Protein AF-A0A7W0LMB7-F1 (afdb_monomer)

Nearest PDB structures (foldseek):
  6fyg-assembly3_C  TM=8.141E-01  e=1.687E-02  Streptomyces maritimus

Sequence (101 aa):
MPSRETSRREFLRQAGGGLVAVGVGSQLGWLAGCGGDEPSAADWAALKRDIGDRLLLPDSAGYERARIPYNRRYANVRPGGIAICEDARDVTKSVHWAREN

Radius of gyration: 20.47 Å; Cα contacts (8 Å, |Δi|>4): 57; chains: 1; bounding box: 36×48×56 Å

Mean predicted aligned error: 13.25 Å

Secondary structure (DSSP, 8-state):
-------HHHHHHHTT-----S--SSS-TTTS-S-SPPPPHHHHHHHHHHHGGGEE-TTSTTHHHHT--SSGGGTT---S-EE---SHHHHHHHHHHHHH-

Solvent-accessible surface area (backbone atoms only — not comparable to full-atom values): 6669 Å² total; per-residue (Å²): 139,85,83,85,75,82,54,70,69,61,57,61,65,65,70,76,71,82,92,81,79,97,74,77,79,80,76,48,66,79,72,57,57,99,72,57,66,79,70,48,76,68,54,53,51,50,51,36,72,74,54,40,91,35,48,33,35,82,87,35,91,61,27,84,65,69,56,50,52,90,62,60,92,48,48,82,56,79,69,83,55,45,79,61,61,87,51,74,66,41,48,52,52,52,56,53,49,67,72,78,64

pLDDT: mean 81.35, std 19.81, range [41.88, 98.25]

Structure (mmCIF, N/CA/C/O backbone):
data_AF-A0A7W0LMB7-F1
#
_entry.id 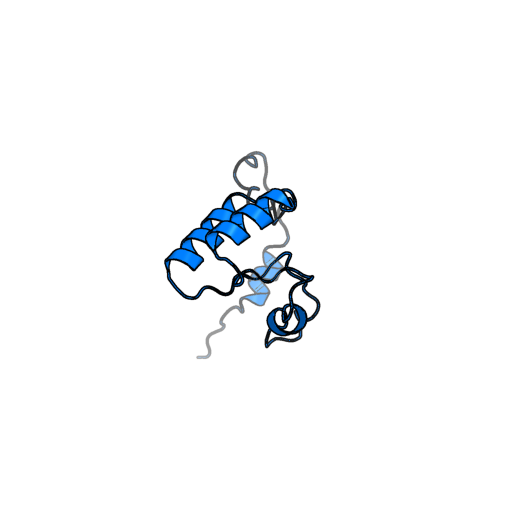  AF-A0A7W0LMB7-F1
#
loop_
_atom_site.group_PDB
_atom_site.id
_atom_site.type_symbol
_atom_site.label_atom_id
_atom_site.label_alt_id
_atom_site.label_comp_id
_atom_site.label_asym_id
_atom_site.label_entity_id
_atom_site.label_seq_id
_atom_site.pdbx_PDB_ins_code
_atom_site.Cartn_x
_atom_site.Cartn_y
_atom_site.Cartn_z
_atom_site.occupancy
_atom_site.B_iso_or_equiv
_atom_site.auth_seq_id
_atom_site.auth_comp_id
_atom_site.auth_asym_id
_atom_site.auth_atom_id
_atom_site.pdbx_PDB_model_num
ATOM 1 N N . MET A 1 1 ? -23.636 16.793 -43.475 1.00 42.72 1 MET A N 1
ATOM 2 C CA . MET A 1 1 ? -23.305 17.606 -42.286 1.00 42.72 1 MET A CA 1
ATOM 3 C C . MET A 1 1 ? -22.304 16.839 -41.430 1.00 42.72 1 MET A C 1
ATOM 5 O O . MET A 1 1 ? -22.693 15.793 -40.932 1.00 42.72 1 MET A O 1
ATOM 9 N N . PRO A 1 2 ? -21.044 17.284 -41.287 1.00 41.88 2 PRO A N 1
ATOM 10 C CA . PRO A 1 2 ? -20.134 16.748 -40.276 1.00 41.88 2 PRO A CA 1
ATOM 11 C C . PRO A 1 2 ? -20.018 17.706 -39.077 1.00 41.88 2 PRO A C 1
ATOM 13 O O . PRO A 1 2 ? -19.750 18.898 -39.237 1.00 41.88 2 PRO A O 1
ATOM 16 N N . SER A 1 3 ? -20.259 17.175 -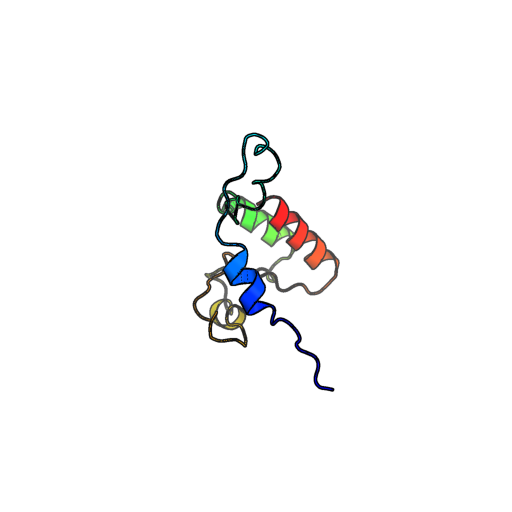37.879 1.00 46.66 3 SER A N 1
ATOM 17 C CA . SER A 1 3 ? -20.156 17.852 -36.585 1.00 46.66 3 SER A CA 1
ATOM 18 C C . SER A 1 3 ? -18.699 18.195 -36.254 1.00 46.66 3 SER A C 1
ATOM 20 O O . SER A 1 3 ? -17.813 17.344 -36.278 1.00 46.66 3 SER A O 1
ATOM 22 N N . ARG A 1 4 ? -18.444 19.468 -35.933 1.00 50.25 4 ARG A N 1
ATOM 23 C CA . ARG A 1 4 ? -17.184 19.931 -35.340 1.00 50.25 4 ARG A CA 1
ATOM 24 C C . ARG A 1 4 ? -17.250 19.682 -33.837 1.00 50.25 4 ARG A C 1
ATOM 26 O O . ARG A 1 4 ? -17.717 20.539 -33.095 1.00 50.25 4 ARG A O 1
ATOM 33 N N . GLU A 1 5 ? -16.827 18.506 -33.394 1.00 56.56 5 GLU A N 1
ATOM 34 C CA . GLU A 1 5 ? -16.635 18.248 -31.968 1.00 56.56 5 GLU A CA 1
ATOM 35 C C . GLU A 1 5 ? -15.291 18.832 -31.530 1.00 56.56 5 GLU A C 1
ATOM 37 O O . GLU A 1 5 ? -14.214 18.382 -31.927 1.00 56.56 5 GLU A O 1
ATOM 42 N N . THR A 1 6 ? -15.359 1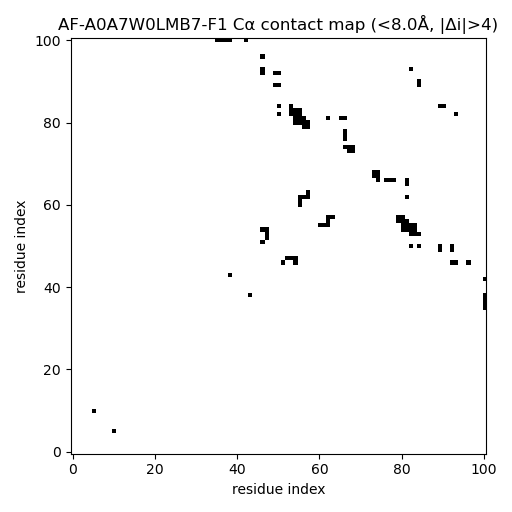9.890 -30.733 1.00 49.69 6 THR A N 1
ATOM 43 C CA . THR A 1 6 ? -14.213 20.542 -30.108 1.00 49.69 6 THR A CA 1
ATOM 44 C C . THR A 1 6 ? -13.486 19.525 -29.224 1.00 49.69 6 THR A C 1
ATOM 46 O O . THR A 1 6 ? -13.995 19.083 -28.195 1.00 49.69 6 THR A O 1
ATOM 49 N N . SER A 1 7 ? -12.296 19.099 -29.653 1.00 58.75 7 SER A N 1
ATOM 50 C CA . SER A 1 7 ? -11.523 18.057 -28.978 1.00 58.75 7 SER A CA 1
ATOM 51 C C . SER A 1 7 ? -11.071 18.522 -27.593 1.00 58.75 7 SER A C 1
ATOM 53 O O . SER A 1 7 ? -10.488 19.595 -27.449 1.00 58.75 7 SER A O 1
ATOM 55 N N . ARG A 1 8 ? -11.286 17.679 -26.572 1.00 65.25 8 ARG A N 1
ATOM 56 C CA . ARG A 1 8 ? -10.928 17.888 -25.148 1.00 65.25 8 ARG A CA 1
ATOM 57 C C . ARG A 1 8 ? -9.520 18.454 -24.922 1.00 65.25 8 ARG A C 1
ATOM 59 O O . ARG A 1 8 ? -9.273 19.141 -23.937 1.00 65.25 8 ARG A O 1
ATOM 66 N N . ARG A 1 9 ? -8.592 18.157 -25.833 1.00 60.25 9 ARG A N 1
ATOM 67 C CA . ARG A 1 9 ? -7.213 18.658 -25.800 1.00 60.25 9 ARG A CA 1
ATOM 68 C C . ARG A 1 9 ? -7.103 20.167 -26.018 1.00 60.25 9 ARG A C 1
ATOM 70 O O . ARG A 1 9 ? -6.222 20.781 -25.428 1.00 60.25 9 ARG A O 1
ATOM 77 N N . GLU A 1 10 ? -7.980 20.743 -26.832 1.00 63.12 10 GLU A N 1
ATOM 78 C CA . GLU A 1 10 ? -8.002 22.179 -27.126 1.00 63.12 10 GLU A CA 1
ATOM 79 C C . GLU A 1 10 ? -8.516 22.965 -25.915 1.00 63.12 10 GLU A C 1
ATOM 81 O O . GLU A 1 10 ? -7.938 23.974 -25.520 1.00 63.12 10 GLU A O 1
ATOM 86 N N . PHE A 1 11 ? -9.526 22.415 -25.238 1.00 64.06 11 PHE A N 1
ATOM 87 C CA . PHE A 1 11 ? -10.103 22.991 -24.025 1.00 64.06 11 PHE A CA 1
ATOM 88 C C . PHE A 1 11 ? -9.086 23.078 -22.874 1.00 64.06 11 PHE A C 1
ATOM 90 O O . PHE A 1 11 ? -8.973 24.107 -22.212 1.00 64.06 11 PHE A O 1
ATOM 97 N N . LEU A 1 12 ? -8.274 22.031 -22.675 1.00 71.56 12 LEU A N 1
ATOM 98 C CA . LEU A 1 12 ? -7.250 22.019 -21.622 1.00 71.56 12 LEU A CA 1
ATOM 99 C C . LEU A 1 12 ? -6.079 22.970 -21.902 1.00 71.56 12 LEU A C 1
ATOM 101 O O . LEU A 1 12 ? -5.467 23.470 -20.963 1.00 71.56 12 LEU A O 1
ATOM 105 N N . ARG A 1 13 ? -5.773 23.256 -23.173 1.00 62.31 13 ARG A N 1
ATOM 106 C CA . ARG A 1 13 ? -4.762 24.265 -23.531 1.00 62.31 13 ARG A CA 1
ATOM 107 C C . ARG A 1 13 ? -5.254 25.688 -23.278 1.00 62.31 13 ARG A C 1
ATOM 109 O O . ARG A 1 13 ? -4.445 26.553 -22.964 1.00 62.31 13 ARG A O 1
ATOM 116 N N . GLN A 1 14 ? -6.562 25.919 -23.374 1.00 58.03 14 GLN A N 1
ATOM 117 C CA . GLN A 1 14 ? -7.169 27.238 -23.200 1.00 58.03 14 GLN A CA 1
ATOM 118 C C . GLN A 1 14 ? -7.426 27.603 -21.726 1.00 58.03 14 GLN A C 1
ATOM 120 O O . GLN A 1 14 ? -7.480 28.781 -21.392 1.00 58.03 14 GLN A O 1
ATOM 125 N N . ALA A 1 15 ? -7.503 26.614 -20.827 1.00 59.28 15 ALA A N 1
ATOM 126 C CA . ALA A 1 15 ? -7.671 26.821 -19.383 1.00 59.28 15 ALA A CA 1
ATOM 127 C C . ALA A 1 15 ? -6.367 27.185 -18.631 1.00 59.28 15 ALA A C 1
ATOM 129 O O . ALA A 1 15 ? -6.399 27.436 -17.430 1.00 59.28 15 ALA A O 1
ATOM 130 N N . GLY A 1 16 ? -5.219 27.229 -19.317 1.00 54.84 16 GLY A N 1
ATOM 131 C CA . GLY A 1 16 ? -3.903 27.487 -18.717 1.00 54.84 16 GLY A CA 1
ATOM 132 C C . GLY A 1 16 ? -3.559 28.956 -18.429 1.00 54.84 16 GLY A C 1
ATOM 133 O O . GLY A 1 16 ? -2.409 29.236 -18.104 1.00 54.84 16 GLY A O 1
ATOM 134 N N . GLY A 1 17 ? -4.496 29.902 -18.557 1.00 58.94 17 GLY A N 1
ATOM 135 C CA . GLY A 1 17 ? -4.216 31.326 -18.346 1.00 58.94 17 GLY A CA 1
ATOM 136 C C . GLY A 1 17 ? -5.377 32.096 -17.720 1.00 58.94 17 GLY A C 1
ATOM 137 O O . GLY A 1 17 ? -6.293 32.502 -18.426 1.00 58.94 17 GLY A O 1
ATOM 138 N N . GLY A 1 18 ? -5.311 32.346 -16.408 1.00 51.31 18 GLY A N 1
ATOM 139 C CA . GLY A 1 18 ? -6.206 33.282 -15.717 1.00 51.31 18 GLY A CA 1
ATOM 140 C C . GLY A 1 18 ? -6.061 33.267 -14.190 1.00 51.31 18 GLY A C 1
ATOM 141 O O . GLY A 1 18 ? -6.471 32.314 -13.539 1.00 51.31 18 GLY A O 1
ATOM 142 N N . LEU A 1 19 ? -5.486 34.334 -13.624 1.00 61.28 19 LEU A N 1
ATOM 143 C CA . LEU A 1 19 ? -5.425 34.635 -12.184 1.00 61.28 19 LEU A CA 1
ATOM 144 C C . LEU A 1 19 ? -6.837 34.842 -11.599 1.00 61.28 19 LEU A C 1
ATOM 146 O O . LEU A 1 19 ? -7.614 35.601 -12.176 1.00 61.28 19 LEU A O 1
ATOM 150 N N . VAL A 1 20 ? -7.142 34.271 -10.423 1.00 53.19 20 VAL A N 1
ATOM 151 C CA . VAL A 1 20 ? -8.350 34.614 -9.641 1.00 53.19 20 VAL A CA 1
ATOM 152 C C . VAL A 1 20 ? -7.996 34.930 -8.188 1.00 53.19 20 VAL A C 1
ATOM 154 O O . VAL A 1 20 ? -7.246 34.221 -7.521 1.00 53.19 20 VAL A O 1
ATOM 157 N N . ALA A 1 21 ? -8.552 36.056 -7.755 1.00 53.69 21 ALA A N 1
ATOM 158 C CA . ALA A 1 21 ? -8.375 36.754 -6.499 1.00 53.69 21 ALA A CA 1
ATOM 159 C C . ALA A 1 21 ? -8.957 36.031 -5.266 1.00 53.69 21 ALA A C 1
ATOM 161 O O . ALA A 1 21 ? -9.920 35.279 -5.359 1.00 53.69 21 ALA A O 1
ATOM 162 N N . VAL A 1 22 ? -8.350 36.333 -4.111 1.00 55.66 22 VAL A N 1
ATOM 163 C CA . VAL A 1 22 ? -8.878 36.331 -2.729 1.00 55.66 22 VAL A CA 1
ATOM 164 C C . VAL A 1 22 ? -10.175 35.530 -2.504 1.00 55.66 22 VAL A C 1
ATOM 166 O O . VAL A 1 22 ? -11.282 36.054 -2.510 1.00 55.66 22 VAL A O 1
ATOM 169 N N . GLY A 1 23 ? -9.987 34.239 -2.243 1.00 52.16 23 GLY A N 1
ATOM 170 C CA . GLY A 1 23 ? -10.996 33.264 -1.801 1.00 52.16 23 GLY A CA 1
ATOM 171 C C . GLY A 1 23 ? -10.387 31.865 -1.625 1.00 52.16 23 GLY A C 1
ATOM 172 O O . GLY A 1 23 ? -11.068 30.848 -1.700 1.00 52.16 23 GLY A O 1
ATOM 173 N N . VAL A 1 24 ? -9.062 31.812 -1.459 1.00 53.44 24 VAL A N 1
ATOM 174 C CA . VAL A 1 24 ? -8.195 30.686 -1.832 1.00 53.44 24 VAL A CA 1
ATOM 175 C C . VAL A 1 24 ? -7.678 29.953 -0.581 1.00 53.44 24 VAL A C 1
ATOM 177 O O . VAL A 1 24 ? -6.519 29.579 -0.487 1.00 53.44 24 VAL A O 1
ATOM 180 N N . GLY A 1 25 ? -8.519 29.804 0.446 1.00 50.19 25 GLY A N 1
ATOM 181 C CA . GLY A 1 25 ? -8.154 29.052 1.658 1.00 50.19 25 GLY A CA 1
ATOM 182 C C . GLY A 1 25 ? -8.594 27.589 1.600 1.00 50.19 25 GLY A C 1
ATOM 183 O O . GLY A 1 25 ? -7.843 26.689 1.949 1.00 50.19 25 GLY A O 1
ATOM 184 N N . SER A 1 26 ? -9.814 27.340 1.115 1.00 54.22 26 SER A N 1
ATOM 185 C CA . SER A 1 26 ? -10.459 26.018 1.153 1.00 54.22 26 SER A CA 1
ATOM 186 C C . SER A 1 26 ? -10.407 25.248 -0.168 1.00 54.22 26 SER A C 1
ATOM 188 O O . SER A 1 26 ? -10.704 24.059 -0.202 1.00 54.22 26 SER A O 1
ATOM 190 N N . GLN A 1 27 ? -10.015 25.906 -1.260 1.00 51.75 27 GLN A N 1
ATOM 191 C CA . GLN A 1 27 ? -10.036 25.343 -2.613 1.00 51.75 27 GLN A CA 1
ATOM 192 C C . GLN A 1 27 ? -8.648 24.903 -3.099 1.00 51.75 27 GLN A C 1
ATOM 194 O O . GLN A 1 27 ? -8.526 24.551 -4.260 1.00 51.75 27 GLN A O 1
ATOM 199 N N . LEU A 1 28 ? -7.596 24.944 -2.268 1.00 53.75 28 LEU A N 1
ATOM 200 C CA . LEU A 1 28 ? -6.250 24.446 -2.619 1.00 53.75 28 LEU A CA 1
ATOM 201 C C . LEU A 1 28 ? -5.913 23.102 -1.963 1.00 53.75 28 LEU A C 1
ATOM 203 O O . LEU A 1 28 ? -4.800 22.613 -2.124 1.00 53.75 28 LEU A O 1
ATOM 207 N N . GLY A 1 29 ? -6.868 22.459 -1.282 1.00 53.22 29 GLY A N 1
ATOM 208 C CA . GLY A 1 29 ? -6.671 21.111 -0.734 1.00 53.22 29 GLY A CA 1
ATOM 209 C C . GLY A 1 29 ? -6.348 20.052 -1.798 1.00 53.22 29 GLY A C 1
ATOM 210 O O . GLY A 1 29 ? -5.820 19.005 -1.465 1.00 53.22 29 GLY A O 1
ATOM 211 N N . TRP A 1 30 ? -6.609 20.332 -3.081 1.00 53.41 30 TRP A N 1
ATOM 212 C CA . TRP A 1 30 ? -6.210 19.482 -4.210 1.00 53.41 30 TRP A CA 1
ATOM 213 C C . TRP A 1 30 ? -4.797 19.782 -4.746 1.00 53.41 30 TRP A C 1
ATOM 215 O O . TRP A 1 30 ? -4.263 18.981 -5.509 1.00 53.41 30 TRP A O 1
ATOM 225 N N . LEU A 1 31 ? -4.196 20.924 -4.377 1.00 54.84 31 LEU A N 1
ATOM 226 C CA . LEU A 1 31 ? -2.773 21.208 -4.614 1.00 54.84 31 LEU A CA 1
ATOM 227 C C . LEU A 1 31 ? -1.884 20.633 -3.511 1.00 54.84 31 LEU A C 1
ATOM 229 O O . LEU A 1 31 ? -0.684 20.467 -3.729 1.00 54.84 31 LEU A O 1
ATOM 233 N N . ALA A 1 32 ? -2.462 20.296 -2.354 1.00 57.22 32 ALA A N 1
ATOM 234 C CA . ALA A 1 32 ? -1.865 19.315 -1.468 1.00 57.22 32 ALA A CA 1
ATOM 235 C C . ALA A 1 32 ? -1.897 17.975 -2.216 1.00 57.22 32 ALA A C 1
ATOM 237 O O . ALA A 1 32 ? -2.862 17.217 -2.163 1.00 57.22 32 ALA A O 1
ATOM 238 N N . GLY A 1 33 ? -0.850 17.729 -3.006 1.00 54.56 33 GLY A N 1
ATOM 239 C CA . GLY A 1 33 ? -0.539 16.395 -3.493 1.00 54.56 33 GLY A CA 1
ATOM 240 C C . GLY A 1 33 ? -0.365 15.430 -2.319 1.00 54.56 33 GLY A C 1
ATOM 241 O O . GLY A 1 33 ? -0.526 15.804 -1.160 1.00 54.56 33 GLY A O 1
ATOM 242 N N . CYS A 1 34 ? -0.018 14.181 -2.618 1.00 59.53 34 CYS A N 1
ATOM 243 C CA . CYS A 1 34 ? 0.322 13.160 -1.627 1.00 59.53 34 CYS A CA 1
ATOM 244 C C . CYS A 1 34 ? 1.559 13.597 -0.814 1.00 59.53 34 CYS A C 1
ATOM 246 O O . CYS A 1 34 ? 2.680 13.209 -1.116 1.00 59.53 34 CYS A O 1
ATOM 248 N N . GLY A 1 35 ? 1.348 14.490 0.144 1.00 49.34 35 GLY A N 1
ATOM 249 C CA . GLY A 1 35 ? 2.320 15.068 1.059 1.00 49.34 35 GLY A CA 1
ATOM 250 C C . GLY A 1 35 ? 1.814 14.903 2.484 1.00 49.34 35 GLY A C 1
ATOM 251 O O . GLY A 1 35 ? 1.828 15.859 3.253 1.00 49.34 35 GLY A O 1
ATOM 252 N N . GLY A 1 36 ? 1.276 13.718 2.785 1.00 59.66 36 GLY A N 1
ATOM 253 C CA . GLY A 1 36 ? 1.284 13.214 4.153 1.00 59.66 36 GLY A CA 1
ATOM 254 C C . GLY A 1 36 ? 2.726 12.911 4.555 1.00 59.66 36 GLY A C 1
ATOM 255 O O . GLY A 1 36 ? 3.592 12.744 3.688 1.00 59.66 36 GLY A O 1
ATOM 256 N N . ASP A 1 37 ? 2.987 12.890 5.858 1.00 72.12 37 ASP A N 1
ATOM 257 C CA . ASP A 1 37 ? 4.251 12.372 6.369 1.00 72.12 37 ASP A CA 1
ATOM 258 C C . ASP A 1 37 ? 4.458 10.946 5.842 1.00 72.12 37 ASP A C 1
ATOM 260 O O . ASP A 1 37 ? 3.511 10.171 5.717 1.00 72.12 37 ASP A O 1
ATOM 264 N N . GLU A 1 38 ? 5.693 10.593 5.485 1.00 84.81 38 GLU A N 1
ATOM 265 C CA . GLU A 1 38 ? 5.971 9.230 5.038 1.00 84.81 38 GLU A CA 1
ATOM 266 C C . GLU A 1 38 ? 5.633 8.251 6.179 1.00 84.81 38 GLU A C 1
ATOM 268 O O . GLU A 1 38 ? 6.117 8.460 7.299 1.00 84.81 38 GLU A O 1
ATOM 273 N N . PRO A 1 39 ? 4.822 7.199 5.937 1.00 93.19 39 PRO A N 1
ATOM 274 C CA . PRO A 1 39 ? 4.374 6.319 7.007 1.00 93.19 39 PRO A CA 1
ATOM 275 C C . PRO A 1 39 ? 5.562 5.717 7.757 1.00 93.19 39 PRO A C 1
ATOM 277 O O . PRO A 1 39 ? 6.495 5.173 7.152 1.00 93.19 39 PRO A O 1
ATOM 280 N N . SER A 1 40 ? 5.534 5.800 9.086 1.00 94.69 40 SER A N 1
ATOM 281 C CA . SER A 1 40 ? 6.635 5.338 9.921 1.00 94.69 40 SER A CA 1
ATOM 282 C C . SER A 1 40 ? 6.718 3.809 9.947 1.00 94.69 40 SER A C 1
ATOM 284 O O . SER A 1 40 ? 5.774 3.086 9.617 1.00 94.69 40 SER A O 1
ATOM 286 N N . ALA A 1 41 ? 7.843 3.270 10.423 1.00 94.62 41 ALA A N 1
ATOM 287 C CA . ALA A 1 41 ? 7.980 1.827 10.637 1.00 94.62 41 ALA A CA 1
ATOM 288 C C . ALA A 1 41 ? 6.906 1.263 11.592 1.00 94.62 41 ALA A C 1
ATOM 290 O O . ALA A 1 41 ? 6.487 0.113 11.442 1.00 94.62 41 ALA A O 1
ATOM 291 N N . ALA A 1 42 ? 6.445 2.065 12.560 1.00 96.19 42 ALA A N 1
ATOM 292 C CA . ALA A 1 42 ? 5.379 1.671 13.475 1.00 96.19 42 ALA A CA 1
ATOM 293 C C . ALA A 1 42 ? 4.022 1.573 12.760 1.00 96.19 42 ALA A C 1
ATOM 295 O O . ALA A 1 42 ? 3.259 0.644 13.038 1.00 96.19 42 ALA A O 1
ATOM 296 N N . ASP A 1 43 ? 3.761 2.463 11.801 1.00 96.88 43 ASP A N 1
ATOM 297 C CA . ASP A 1 43 ? 2.528 2.471 11.009 1.00 96.88 43 ASP A CA 1
ATOM 298 C C . ASP A 1 43 ? 2.476 1.261 10.076 1.00 96.88 43 ASP A C 1
ATOM 300 O O . ASP A 1 43 ? 1.470 0.547 10.031 1.00 96.88 43 ASP A O 1
ATOM 304 N N . TRP A 1 44 ? 3.594 0.940 9.416 1.00 97.06 44 TRP A N 1
ATOM 305 C CA . TRP A 1 44 ? 3.719 -0.286 8.623 1.00 97.06 44 TRP A CA 1
ATOM 306 C C . TRP A 1 44 ? 3.556 -1.550 9.473 1.00 97.06 44 TRP A C 1
ATOM 308 O O . TRP A 1 44 ? 2.887 -2.498 9.057 1.00 97.06 44 TRP A O 1
ATOM 318 N N . ALA A 1 45 ? 4.119 -1.573 10.686 1.00 96.75 45 ALA A N 1
ATOM 319 C CA . ALA A 1 45 ? 3.935 -2.686 11.615 1.00 96.75 45 ALA A CA 1
ATOM 320 C C . ALA A 1 45 ? 2.472 -2.821 12.072 1.00 96.75 45 ALA A C 1
ATOM 322 O O . ALA A 1 45 ? 1.988 -3.940 12.259 1.00 96.75 45 ALA A O 1
ATOM 323 N N . ALA A 1 46 ? 1.747 -1.710 12.232 1.00 96.94 46 ALA A N 1
ATOM 324 C CA . ALA A 1 46 ? 0.319 -1.730 12.521 1.00 96.94 46 ALA A CA 1
ATOM 325 C C . ALA A 1 46 ? -0.482 -2.359 11.375 1.00 96.94 46 ALA A C 1
ATOM 327 O O . ALA A 1 46 ? -1.243 -3.291 11.632 1.00 96.94 46 ALA A O 1
ATOM 328 N N . LEU A 1 47 ? -0.236 -1.954 10.125 1.00 97.38 47 LEU A N 1
ATOM 329 C CA . LEU A 1 47 ? -0.889 -2.573 8.969 1.00 97.38 47 LEU A CA 1
ATOM 330 C C . LEU A 1 47 ? -0.531 -4.062 8.840 1.00 97.38 47 LEU A C 1
ATOM 332 O O . LEU A 1 47 ? -1.411 -4.887 8.600 1.00 97.38 47 LEU A O 1
ATOM 336 N N . LYS A 1 48 ? 0.734 -4.438 9.074 1.00 96.94 48 LYS A N 1
ATOM 337 C CA . LYS A 1 48 ? 1.166 -5.845 9.054 1.00 96.94 48 LYS A CA 1
ATOM 338 C C . LYS A 1 48 ? 0.430 -6.703 10.085 1.00 96.94 48 LYS A C 1
ATOM 340 O O . LYS A 1 48 ? 0.142 -7.861 9.806 1.00 96.94 48 LYS A O 1
ATOM 345 N N . ARG A 1 49 ? 0.092 -6.160 11.260 1.00 97.12 49 ARG A N 1
ATOM 346 C CA . ARG A 1 49 ? -0.735 -6.873 12.253 1.00 97.12 49 ARG A CA 1
ATOM 347 C C . ARG A 1 49 ? -2.168 -7.091 11.770 1.00 97.12 49 ARG A C 1
ATOM 349 O O . ARG A 1 49 ? -2.764 -8.104 12.122 1.00 97.12 49 ARG A O 1
ATOM 356 N N . ASP A 1 50 ? -2.696 -6.169 10.971 1.00 96.12 50 ASP A N 1
ATOM 357 C CA . ASP A 1 50 ? -4.074 -6.217 10.482 1.00 96.12 50 ASP A CA 1
ATOM 358 C C . ASP A 1 50 ? -4.253 -7.155 9.276 1.00 96.12 50 ASP A C 1
ATOM 360 O O . ASP A 1 50 ? -5.260 -7.860 9.225 1.00 96.12 50 ASP A O 1
ATOM 364 N N . ILE A 1 51 ? -3.301 -7.182 8.329 1.00 96.62 51 ILE A N 1
ATOM 365 C CA . ILE A 1 51 ? -3.410 -7.980 7.086 1.00 96.62 51 ILE A CA 1
ATOM 366 C C . ILE A 1 51 ? -2.362 -9.100 6.938 1.00 96.62 51 ILE A C 1
ATOM 368 O O . ILE A 1 51 ? -2.420 -9.876 5.983 1.00 96.62 51 ILE A O 1
ATOM 372 N N . GLY A 1 52 ? -1.423 -9.230 7.879 1.00 94.38 52 GLY A N 1
ATOM 373 C CA . GLY A 1 52 ? -0.441 -10.318 7.939 1.00 94.38 52 GLY A CA 1
ATOM 374 C C . GLY A 1 52 ? 0.618 -10.282 6.832 1.00 94.38 52 GLY A C 1
ATOM 375 O O . GLY A 1 52 ? 1.029 -9.220 6.361 1.00 94.38 52 GLY A O 1
ATOM 376 N N . ASP A 1 53 ? 1.045 -11.467 6.387 1.00 93.25 53 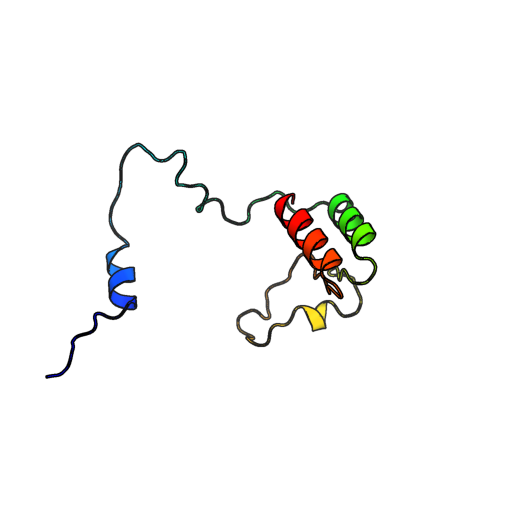ASP A N 1
ATOM 377 C CA . ASP A 1 53 ? 2.062 -11.657 5.333 1.00 93.25 53 ASP A CA 1
ATOM 378 C C . ASP A 1 53 ? 1.591 -11.247 3.927 1.00 93.25 53 ASP A C 1
ATOM 380 O O . ASP A 1 53 ? 2.329 -11.343 2.948 1.00 93.25 53 ASP A O 1
ATOM 384 N N . ARG A 1 54 ? 0.357 -10.749 3.824 1.00 95.44 54 ARG A N 1
ATOM 385 C CA . ARG A 1 54 ? -0.204 -10.160 2.608 1.00 95.44 54 ARG A CA 1
ATOM 386 C C . ARG A 1 54 ? 0.260 -8.722 2.377 1.00 95.44 54 ARG A C 1
ATOM 388 O O . ARG A 1 54 ? 0.001 -8.169 1.310 1.00 95.44 54 ARG A O 1
ATOM 395 N N . LEU A 1 55 ? 0.949 -8.113 3.342 1.00 97.69 55 LEU A N 1
ATOM 396 C CA . LEU A 1 55 ? 1.656 -6.853 3.147 1.00 97.69 55 LEU A CA 1
ATOM 397 C C . LEU A 1 55 ? 3.072 -7.119 2.624 1.00 97.69 55 LEU A C 1
ATOM 399 O O . LEU A 1 55 ? 3.931 -7.603 3.361 1.00 97.69 55 LEU A O 1
ATOM 403 N N . LEU A 1 56 ? 3.330 -6.751 1.370 1.00 98.12 56 LEU A N 1
ATOM 404 C CA . LEU A 1 56 ? 4.665 -6.796 0.780 1.00 98.12 56 LEU A CA 1
ATOM 405 C C . LEU A 1 56 ? 5.344 -5.436 0.941 1.00 98.12 56 LEU A C 1
AT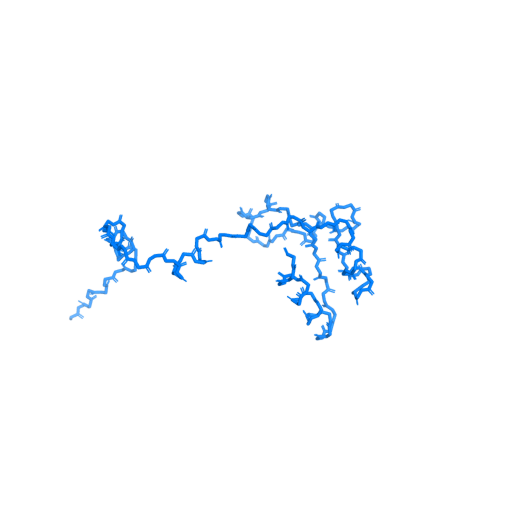OM 407 O O . LEU A 1 56 ? 4.943 -4.455 0.310 1.00 98.12 56 LEU A O 1
ATOM 411 N N . LEU A 1 57 ? 6.387 -5.395 1.761 1.00 97.12 57 LEU A N 1
ATOM 412 C CA . LEU A 1 57 ? 7.293 -4.255 1.891 1.00 97.12 57 LEU A CA 1
ATOM 413 C C . LEU A 1 57 ? 8.475 -4.399 0.911 1.00 97.12 57 LEU A C 1
ATOM 415 O O . LEU A 1 57 ? 8.651 -5.476 0.337 1.00 97.12 57 LEU A O 1
ATOM 419 N N . PRO A 1 58 ? 9.295 -3.355 0.684 1.00 96.81 58 PRO A N 1
ATOM 420 C CA . PRO A 1 58 ? 10.384 -3.401 -0.295 1.00 96.81 58 PRO A CA 1
ATOM 421 C C . PRO A 1 58 ? 11.405 -4.532 -0.087 1.00 96.81 58 PRO A C 1
ATOM 423 O O . PRO A 1 58 ? 12.018 -4.989 -1.049 1.00 96.81 58 PRO A O 1
ATOM 426 N N . ASP A 1 59 ? 11.570 -5.000 1.150 1.00 95.44 59 ASP A N 1
ATOM 427 C CA . ASP A 1 59 ? 12.440 -6.115 1.540 1.00 95.44 59 ASP A CA 1
ATOM 428 C C . ASP A 1 59 ? 11.762 -7.497 1.447 1.00 95.44 59 ASP A C 1
ATOM 430 O O . ASP A 1 59 ? 12.415 -8.533 1.578 1.00 95.44 59 ASP A O 1
ATOM 434 N N . SER A 1 60 ? 10.451 -7.535 1.210 1.00 96.06 60 SER A N 1
ATOM 435 C CA . SER A 1 60 ? 9.663 -8.761 1.207 1.00 96.06 60 SER A CA 1
ATOM 436 C C . SER A 1 60 ? 9.880 -9.567 -0.070 1.00 96.06 60 SER A C 1
ATOM 438 O O . SER A 1 60 ? 9.960 -9.040 -1.187 1.00 96.06 60 SER A O 1
ATOM 440 N N . ALA A 1 61 ? 9.894 -10.892 0.074 1.00 95.62 61 ALA A N 1
ATOM 441 C CA . ALA A 1 61 ? 9.958 -11.788 -1.069 1.00 95.62 61 ALA A CA 1
ATOM 442 C C . ALA A 1 61 ? 8.765 -11.544 -2.011 1.00 95.62 61 ALA A C 1
ATOM 444 O O . ALA A 1 61 ? 7.606 -11.582 -1.610 1.00 95.62 61 ALA A O 1
ATOM 445 N N . GLY A 1 62 ? 9.052 -11.302 -3.291 1.00 95.38 62 GLY A N 1
ATOM 446 C CA . GLY A 1 62 ? 8.027 -11.089 -4.315 1.00 95.38 62 GLY A CA 1
ATOM 447 C C . GLY A 1 62 ? 7.606 -9.635 -4.543 1.00 95.38 62 GLY A C 1
ATOM 448 O O . GLY A 1 62 ? 6.938 -9.393 -5.549 1.00 95.38 62 GLY A O 1
ATOM 449 N N . TYR A 1 63 ? 8.053 -8.673 -3.725 1.00 97.69 63 TYR A N 1
ATOM 450 C CA . TYR A 1 63 ? 7.755 -7.245 -3.918 1.00 97.69 63 TYR A CA 1
ATOM 451 C C . TYR A 1 63 ? 8.174 -6.741 -5.310 1.00 97.69 63 TYR A C 1
ATOM 453 O O . TYR A 1 63 ? 7.363 -6.165 -6.036 1.00 97.69 63 TYR A O 1
ATOM 461 N N . GLU A 1 64 ? 9.406 -7.042 -5.741 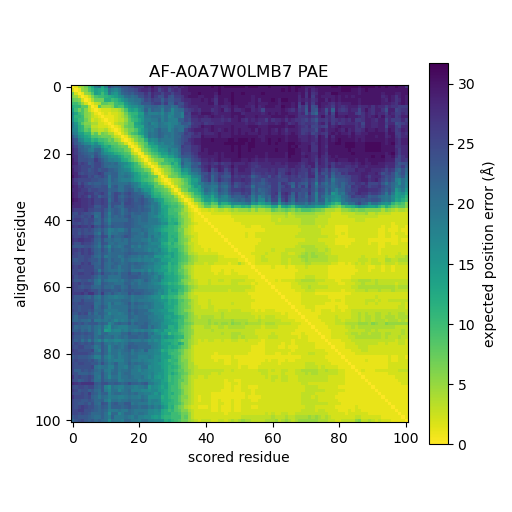1.00 97.38 64 GLU A N 1
ATOM 462 C CA . GLU A 1 64 ? 9.921 -6.602 -7.050 1.00 97.38 64 GLU A CA 1
ATOM 463 C C . GLU A 1 64 ? 9.088 -7.105 -8.230 1.00 97.38 64 GLU A C 1
ATOM 465 O O . GLU A 1 64 ? 9.005 -6.440 -9.257 1.00 97.38 64 GLU A O 1
ATOM 470 N N . ARG A 1 65 ? 8.448 -8.267 -8.085 1.00 96.50 65 ARG A N 1
ATOM 471 C CA . ARG A 1 65 ? 7.553 -8.814 -9.105 1.00 96.50 65 ARG A CA 1
ATOM 472 C C . ARG A 1 65 ? 6.162 -8.190 -9.011 1.00 96.50 65 ARG A C 1
ATOM 474 O O . ARG A 1 65 ? 5.594 -7.845 -10.041 1.00 96.50 65 ARG A O 1
ATOM 481 N N . ALA A 1 66 ? 5.629 -8.041 -7.799 1.00 97.00 66 ALA A N 1
ATOM 482 C CA . ALA A 1 66 ? 4.285 -7.520 -7.558 1.00 97.00 66 ALA A CA 1
ATOM 483 C C . ALA A 1 66 ? 4.143 -6.034 -7.925 1.00 97.00 66 ALA A C 1
ATOM 485 O O . ALA A 1 66 ? 3.078 -5.614 -8.369 1.00 97.00 66 ALA A O 1
ATOM 486 N N . ARG A 1 67 ? 5.212 -5.238 -7.786 1.00 97.25 67 ARG A N 1
ATOM 487 C CA . ARG A 1 67 ? 5.163 -3.793 -8.055 1.00 97.25 67 ARG A CA 1
ATOM 488 C C . ARG A 1 67 ? 5.063 -3.422 -9.533 1.00 97.25 67 ARG A C 1
ATOM 490 O O . ARG A 1 67 ? 4.828 -2.257 -9.828 1.00 97.25 67 ARG A O 1
ATOM 497 N N . ILE A 1 68 ? 5.329 -4.346 -10.461 1.00 97.06 68 ILE A N 1
ATOM 498 C CA . ILE A 1 68 ? 5.429 -4.027 -11.890 1.00 97.06 68 ILE A CA 1
ATOM 499 C C . ILE A 1 68 ? 4.034 -4.042 -12.522 1.00 97.06 68 ILE A C 1
ATOM 501 O O . ILE A 1 68 ? 3.456 -5.117 -12.695 1.00 97.06 68 ILE A O 1
ATOM 505 N N . PRO A 1 69 ? 3.488 -2.883 -12.931 1.00 95.62 69 PRO A N 1
ATOM 506 C CA . PRO A 1 69 ? 2.215 -2.850 -13.628 1.00 95.62 69 PRO A CA 1
ATOM 507 C C . PRO A 1 69 ? 2.376 -3.311 -15.081 1.00 95.62 69 PRO A C 1
ATOM 509 O O . PRO A 1 69 ? 3.457 -3.236 -15.671 1.00 95.62 69 PRO A O 1
ATOM 512 N N . TYR A 1 70 ? 1.260 -3.699 -15.703 1.00 95.75 70 TYR A N 1
ATOM 513 C CA . TYR A 1 70 ? 1.224 -4.032 -17.131 1.00 95.75 70 TYR A CA 1
ATOM 514 C C . TYR A 1 70 ? 1.731 -2.874 -18.007 1.00 95.75 70 TYR A C 1
ATOM 516 O O . TYR A 1 70 ? 2.533 -3.065 -18.924 1.00 95.75 70 TYR A O 1
ATOM 524 N N . ASN A 1 71 ? 1.299 -1.646 -17.700 1.00 96.38 71 ASN A N 1
ATOM 525 C CA . ASN A 1 71 ? 1.794 -0.459 -18.381 1.00 96.38 71 ASN A CA 1
ATOM 526 C C . ASN A 1 71 ? 3.206 -0.114 -17.892 1.00 96.38 71 ASN A C 1
ATOM 528 O O . ASN A 1 71 ? 3.390 0.585 -16.893 1.00 96.38 71 ASN A O 1
ATOM 532 N N . ARG A 1 72 ? 4.209 -0.555 -18.655 1.00 95.38 72 ARG A N 1
ATOM 533 C CA . ARG A 1 72 ? 5.629 -0.393 -18.315 1.00 95.38 72 ARG A CA 1
ATOM 534 C C . ARG A 1 72 ? 6.105 1.055 -18.204 1.00 95.38 72 ARG A C 1
ATOM 536 O O . ARG A 1 72 ? 7.173 1.274 -17.644 1.00 95.38 72 ARG A O 1
ATOM 543 N N . ARG A 1 73 ? 5.317 2.045 -18.645 1.00 96.69 73 ARG A N 1
ATOM 544 C CA . ARG A 1 73 ? 5.605 3.465 -18.377 1.00 96.69 73 ARG A CA 1
ATOM 545 C C . ARG A 1 73 ? 5.773 3.752 -16.880 1.00 96.69 73 ARG A C 1
ATOM 547 O O . ARG A 1 73 ? 6.508 4.666 -16.532 1.00 96.69 73 ARG A O 1
ATOM 554 N N . TYR A 1 74 ? 5.110 2.973 -16.026 1.00 95.31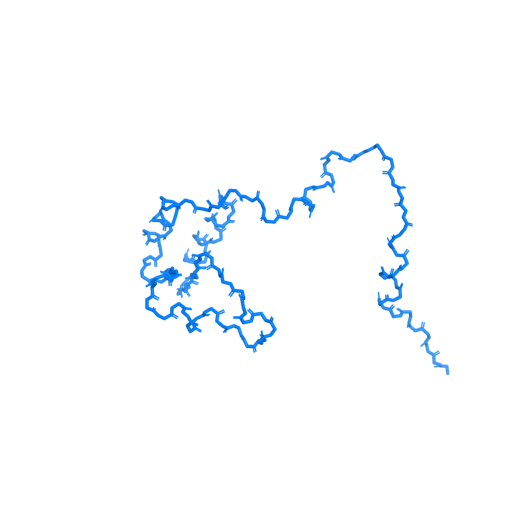 74 TYR A N 1
ATOM 555 C CA . TYR A 1 74 ? 5.145 3.117 -14.570 1.00 95.31 74 TYR A CA 1
ATOM 556 C C . TYR A 1 74 ? 6.004 2.049 -13.878 1.00 95.31 74 TYR A C 1
ATOM 558 O O . TYR A 1 74 ? 5.983 1.938 -12.658 1.00 95.31 74 TYR A O 1
ATOM 566 N N . ALA A 1 75 ? 6.782 1.257 -14.627 1.00 95.31 75 ALA A N 1
ATOM 567 C CA . ALA A 1 75 ? 7.606 0.184 -14.061 1.00 95.31 75 ALA A CA 1
ATOM 568 C C . ALA A 1 75 ? 8.741 0.686 -13.149 1.00 95.31 75 ALA A C 1
ATOM 570 O O . ALA A 1 75 ? 9.360 -0.108 -12.444 1.00 95.31 75 ALA A O 1
ATOM 571 N N . ASN A 1 76 ? 9.035 1.985 -13.159 1.00 95.69 76 ASN A N 1
ATOM 572 C CA . ASN A 1 76 ? 10.000 2.627 -12.269 1.00 95.69 76 ASN A CA 1
ATOM 573 C C . ASN A 1 76 ? 9.381 3.134 -10.953 1.00 95.69 76 ASN A C 1
ATOM 575 O O . ASN A 1 76 ? 10.133 3.532 -10.067 1.00 95.69 76 ASN A O 1
ATOM 579 N N . VAL A 1 77 ? 8.052 3.116 -10.803 1.00 95.62 77 VAL A N 1
ATOM 580 C CA . VAL A 1 77 ? 7.389 3.499 -9.549 1.00 95.62 77 VAL A CA 1
ATOM 581 C C . VAL A 1 77 ? 7.641 2.420 -8.490 1.00 95.62 77 VAL A C 1
ATOM 583 O O . VAL A 1 77 ? 7.549 1.219 -8.767 1.00 95.62 77 VAL A O 1
ATOM 586 N N . ARG A 1 78 ? 7.992 2.857 -7.276 1.00 96.00 78 ARG A N 1
ATOM 587 C CA . ARG A 1 78 ? 8.290 2.001 -6.119 1.00 96.00 78 ARG A CA 1
ATOM 588 C C . ARG A 1 78 ? 7.379 2.386 -4.945 1.00 96.00 78 ARG A C 1
ATOM 590 O O . ARG A 1 78 ? 7.677 3.363 -4.269 1.00 96.00 78 ARG A O 1
ATOM 597 N N . PRO A 1 79 ? 6.257 1.674 -4.733 1.00 95.31 79 PRO A N 1
ATOM 598 C CA . PRO A 1 79 ? 5.368 1.913 -3.592 1.00 95.31 79 PRO A CA 1
ATOM 599 C C . PRO A 1 79 ? 6.048 1.619 -2.246 1.00 95.31 79 PRO A C 1
ATOM 601 O O . PRO A 1 79 ? 6.831 0.676 -2.169 1.00 95.31 79 PRO A O 1
ATOM 604 N N . GLY A 1 80 ? 5.697 2.335 -1.174 1.00 95.62 80 GLY A N 1
ATOM 605 C CA . GLY A 1 80 ? 6.190 2.025 0.182 1.00 95.62 80 GLY A CA 1
ATOM 606 C C . GLY A 1 80 ? 5.748 0.647 0.702 1.00 95.62 80 GLY A C 1
ATOM 607 O O . GLY A 1 80 ? 6.457 0.019 1.478 1.00 95.62 80 GLY A O 1
ATOM 608 N N . GLY A 1 81 ? 4.623 0.133 0.196 1.00 96.44 81 GLY A N 1
ATOM 609 C CA . GLY A 1 81 ? 4.123 -1.212 0.466 1.00 96.44 81 GLY A CA 1
ATOM 610 C C . GLY A 1 81 ? 3.018 -1.609 -0.514 1.00 96.44 81 GLY A C 1
ATOM 611 O O . GLY A 1 81 ? 2.445 -0.759 -1.199 1.00 96.44 81 GLY A O 1
ATOM 612 N N . ILE A 1 82 ? 2.736 -2.908 -0.612 1.00 97.88 82 ILE A N 1
ATOM 613 C CA . ILE A 1 82 ? 1.689 -3.474 -1.474 1.00 97.88 82 ILE A CA 1
ATOM 614 C C . ILE A 1 82 ? 0.817 -4.408 -0.633 1.00 97.88 82 ILE A C 1
ATOM 616 O O . ILE A 1 82 ? 1.310 -5.410 -0.120 1.00 97.88 82 ILE A O 1
ATOM 620 N N . ALA A 1 83 ? -0.475 -4.101 -0.515 1.00 97.94 83 ALA A N 1
ATOM 621 C CA . ALA A 1 83 ? -1.445 -4.938 0.188 1.00 97.94 83 ALA A CA 1
ATOM 622 C C . ALA A 1 83 ? -2.121 -5.930 -0.776 1.00 97.94 83 ALA A C 1
ATOM 624 O O . ALA A 1 83 ? -2.863 -5.531 -1.676 1.00 97.94 83 ALA A O 1
ATOM 625 N N . ILE A 1 84 ? -1.888 -7.227 -0.576 1.00 97.50 84 ILE A N 1
ATOM 626 C CA . ILE A 1 84 ? -2.527 -8.319 -1.321 1.00 97.50 84 ILE A CA 1
ATOM 627 C C . ILE A 1 84 ? -3.815 -8.729 -0.596 1.00 97.50 84 ILE A C 1
ATOM 629 O O . ILE A 1 84 ? -3.835 -9.674 0.183 1.00 97.50 84 ILE A O 1
ATOM 633 N N . CYS A 1 85 ? -4.893 -7.978 -0.811 1.00 97.00 85 CYS A N 1
ATOM 634 C CA . CYS A 1 85 ? -6.161 -8.209 -0.114 1.00 97.00 85 CYS A CA 1
ATOM 635 C C . CYS A 1 85 ? -6.835 -9.508 -0.586 1.00 97.00 85 CYS A C 1
ATOM 637 O O . CYS A 1 85 ? -7.021 -9.700 -1.788 1.00 97.00 85 CYS A O 1
ATOM 639 N N . GLU A 1 86 ? -7.235 -10.367 0.350 1.00 96.69 86 GLU A N 1
ATOM 640 C CA . GLU A 1 86 ? -7.937 -11.626 0.059 1.00 96.69 86 GLU A CA 1
ATOM 641 C C . GLU A 1 86 ? -9.454 -11.481 0.214 1.00 96.69 86 GLU A C 1
ATOM 643 O O . GLU A 1 86 ? -10.226 -12.085 -0.529 1.00 96.69 86 GLU A O 1
ATOM 648 N N . ASP A 1 87 ? -9.882 -10.643 1.158 1.00 96.69 87 ASP A N 1
ATOM 649 C CA . ASP A 1 87 ? -11.286 -10.409 1.473 1.00 96.69 87 ASP A CA 1
ATOM 650 C C . ASP A 1 87 ? -11.616 -8.911 1.639 1.00 96.69 87 ASP A C 1
ATOM 652 O O . ASP A 1 87 ? -10.766 -8.019 1.557 1.00 96.69 87 ASP A O 1
ATOM 656 N N . ALA A 1 88 ? -12.898 -8.611 1.866 1.00 98.00 88 ALA A N 1
ATOM 657 C CA . ALA A 1 88 ? -13.375 -7.240 2.042 1.00 98.00 88 ALA A CA 1
ATOM 658 C C . ALA A 1 88 ? -12.844 -6.561 3.319 1.00 98.00 88 ALA A C 1
ATOM 660 O O . ALA A 1 88 ? -12.773 -5.327 3.383 1.00 98.00 88 ALA A O 1
ATOM 661 N N . ARG A 1 89 ? -12.473 -7.338 4.343 1.00 96.94 89 ARG A N 1
ATOM 662 C CA . ARG A 1 89 ? -11.911 -6.808 5.587 1.00 96.94 89 ARG A CA 1
ATOM 663 C C . ARG A 1 89 ? -10.511 -6.264 5.326 1.00 96.94 89 ARG A C 1
ATOM 665 O O . ARG A 1 89 ? -10.235 -5.150 5.764 1.00 96.94 89 ARG A O 1
ATOM 672 N N . ASP A 1 90 ? -9.686 -6.972 4.559 1.00 97.50 90 ASP A N 1
ATOM 673 C CA . ASP A 1 90 ? -8.349 -6.498 4.173 1.00 97.50 90 ASP A CA 1
ATOM 674 C C . ASP A 1 90 ? -8.397 -5.181 3.409 1.00 97.50 90 ASP A C 1
ATOM 676 O O . ASP A 1 90 ? -7.639 -4.255 3.707 1.00 97.50 90 ASP A O 1
ATOM 680 N N . VAL A 1 91 ? -9.327 -5.075 2.455 1.00 97.88 91 VAL A N 1
ATOM 681 C CA . VAL A 1 91 ? -9.523 -3.847 1.676 1.00 97.88 91 VAL A CA 1
ATOM 682 C C . VAL A 1 91 ? -9.907 -2.700 2.604 1.00 97.88 91 VAL A C 1
ATOM 684 O O . VAL A 1 91 ? -9.316 -1.624 2.538 1.00 97.88 91 VAL A O 1
ATOM 687 N N . THR A 1 92 ? -10.860 -2.939 3.507 1.00 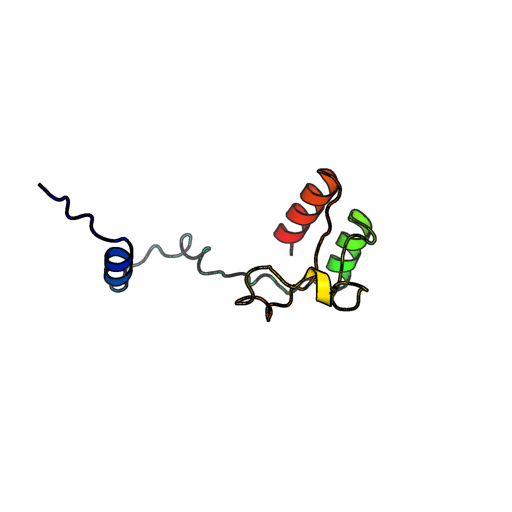98.25 92 THR A N 1
ATOM 688 C CA . THR A 1 92 ? -11.330 -1.922 4.456 1.00 98.25 92 THR A CA 1
ATOM 689 C C . THR A 1 92 ? -10.191 -1.434 5.351 1.00 98.25 92 THR A C 1
ATOM 691 O O . THR A 1 92 ? -10.013 -0.228 5.511 1.00 98.25 92 THR A O 1
ATOM 694 N N . LYS A 1 93 ? -9.384 -2.356 5.892 1.00 98.00 93 LYS A N 1
ATOM 695 C CA . LYS A 1 93 ? -8.215 -2.032 6.719 1.00 98.00 93 LYS A CA 1
ATOM 696 C C . LYS A 1 93 ? -7.152 -1.252 5.950 1.00 98.00 93 LYS A C 1
ATOM 698 O O . LYS A 1 93 ? -6.691 -0.225 6.437 1.00 98.00 93 LYS A O 1
ATOM 703 N N . SER A 1 94 ? -6.826 -1.683 4.734 1.00 97.94 94 SER A N 1
ATOM 704 C CA . SER A 1 94 ? -5.814 -1.031 3.894 1.00 97.94 94 SER A CA 1
ATOM 705 C C . SER A 1 94 ? -6.221 0.392 3.499 1.00 97.94 94 SER A C 1
ATOM 707 O O . SER A 1 94 ? -5.411 1.312 3.570 1.00 97.94 94 SER A O 1
ATOM 709 N N . VAL A 1 95 ? -7.489 0.593 3.124 1.00 97.38 95 VAL A N 1
ATOM 710 C CA . VAL A 1 95 ? -8.013 1.917 2.753 1.00 97.38 95 VAL A CA 1
ATOM 711 C C . VAL A 1 95 ? -8.083 2.849 3.959 1.00 97.38 95 VAL A C 1
ATOM 713 O O . VAL A 1 95 ? -7.791 4.031 3.816 1.00 97.38 95 VAL A O 1
ATOM 716 N N . HIS A 1 96 ? -8.473 2.348 5.135 1.00 96.81 96 HIS A N 1
ATOM 717 C CA . HIS A 1 96 ? -8.484 3.156 6.354 1.00 96.81 96 HIS A CA 1
ATOM 718 C C . HIS A 1 96 ? -7.074 3.612 6.722 1.00 96.81 96 HIS A C 1
ATOM 720 O O . HIS A 1 96 ? -6.843 4.804 6.884 1.00 96.81 96 HIS A O 1
ATOM 726 N N . TRP A 1 97 ? -6.125 2.674 6.747 1.00 96.31 97 TRP A N 1
ATOM 727 C CA . TRP A 1 97 ? -4.725 2.963 7.033 1.00 96.31 97 TRP A CA 1
ATOM 728 C C . TRP A 1 97 ? -4.147 4.013 6.072 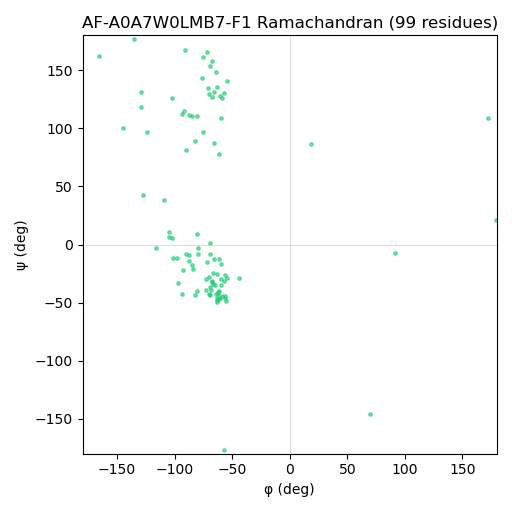1.00 96.31 97 TRP A C 1
ATOM 730 O O . TRP A 1 97 ? -3.573 4.995 6.525 1.00 96.31 97 TRP A O 1
ATOM 740 N N . ALA A 1 98 ? -4.391 3.883 4.763 1.00 95.12 98 ALA A N 1
ATOM 741 C CA . ALA A 1 98 ? -3.903 4.828 3.750 1.00 95.12 98 ALA A CA 1
ATOM 742 C C . ALA A 1 98 ? -4.565 6.220 3.793 1.00 95.12 98 ALA A C 1
ATOM 744 O O . ALA A 1 98 ? -4.193 7.106 3.032 1.00 95.12 98 ALA A O 1
ATOM 745 N N . ARG A 1 99 ? -5.616 6.407 4.600 1.00 93.38 99 ARG A N 1
ATOM 746 C CA . ARG A 1 99 ? -6.221 7.726 4.845 1.00 93.38 99 ARG A CA 1
ATOM 747 C C . ARG A 1 99 ? -5.640 8.413 6.074 1.00 93.38 99 ARG A C 1
ATOM 749 O O . ARG A 1 99 ? -5.810 9.620 6.210 1.00 93.38 99 ARG A O 1
ATOM 756 N N . GLU A 1 100 ? -5.051 7.640 6.977 1.00 91.62 100 GLU A N 1
ATOM 757 C CA . GLU A 1 100 ? -4.501 8.105 8.252 1.00 91.62 100 GLU A CA 1
ATOM 758 C C . GLU A 1 100 ? -2.987 8.336 8.192 1.00 91.62 100 GLU A C 1
ATOM 760 O O . GLU A 1 100 ? -2.441 8.935 9.115 1.00 91.62 100 GLU A O 1
ATOM 765 N N . ASN A 1 101 ? -2.340 7.877 7.117 1.00 90.00 101 ASN A N 1
ATOM 766 C CA . ASN A 1 101 ? -0.905 7.945 6.850 1.00 90.00 101 ASN A CA 1
ATOM 767 C C . ASN A 1 101 ? -0.703 8.353 5.388 1.00 90.00 101 ASN A C 1
ATOM 769 O O . ASN A 1 101 ? 0.190 9.177 5.112 1.00 90.00 101 ASN A O 1
#

Foldseek 3Di:
DDDDDDDPVVVVVVVPDDDDDDPPDPPCVVVPDPPDDDQDPVLVVVLCVQQPLQKAAPPRPCQLVVLADPPNVCNPDRDRIDGNDPDPSNVVSVVVSVVVD